Protein AF-A0A527XP01-F1 (afdb_monomer)

Radius of gyration: 12.79 Å; Cα contacts (8 Å, |Δi|>4): 15; chains: 1; bounding box: 30×20×31 Å

Structure (mmCIF, N/CA/C/O backbone):
data_AF-A0A527XP01-F1
#
_entry.id   AF-A0A527XP01-F1
#
loop_
_atom_site.group_PDB
_atom_site.id
_atom_site.type_symbol
_atom_site.label_atom_id
_atom_site.label_alt_id
_atom_site.label_comp_id
_atom_site.label_asym_id
_atom_site.label_entity_id
_atom_site.label_seq_id
_atom_site.pdbx_PDB_ins_code
_atom_site.Cartn_x
_atom_site.Cartn_y
_atom_site.Cartn_z
_atom_site.occupancy
_atom_site.B_iso_or_equiv
_atom_site.auth_seq_id
_atom_site.auth_comp_id
_atom_site.auth_asym_id
_atom_site.auth_atom_id
_atom_site.pdbx_PDB_model_num
ATOM 1 N N . LEU A 1 1 ? -6.319 0.146 -11.185 1.00 69.38 1 LEU A N 1
ATOM 2 C CA . LEU A 1 1 ? -5.082 0.146 -10.370 1.00 69.38 1 LEU A CA 1
ATOM 3 C C . LEU A 1 1 ? -4.917 1.540 -9.791 1.00 69.38 1 LEU A C 1
ATOM 5 O O . LEU A 1 1 ? -5.008 2.491 -10.556 1.00 69.38 1 LEU A O 1
ATOM 9 N N . LEU A 1 2 ? -4.760 1.657 -8.472 1.00 79.31 2 LEU A N 1
ATOM 10 C CA . LEU A 1 2 ? -4.521 2.936 -7.801 1.00 79.31 2 LEU A CA 1
ATOM 11 C C . LEU A 1 2 ? -3.053 3.330 -8.006 1.00 79.31 2 LEU A C 1
ATOM 13 O O . LEU A 1 2 ? -2.166 2.562 -7.636 1.00 79.31 2 LEU A O 1
ATOM 17 N N . HIS A 1 3 ? -2.796 4.504 -8.581 1.00 80.81 3 HIS A N 1
ATOM 18 C CA . HIS A 1 3 ? -1.454 5.080 -8.579 1.00 80.8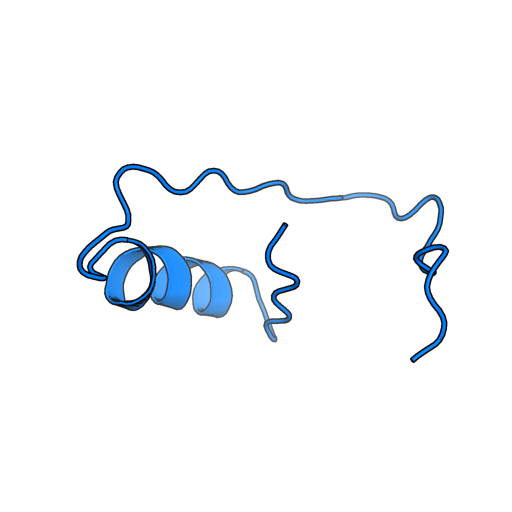1 3 HIS A CA 1
ATOM 19 C C . HIS A 1 3 ? -1.273 5.874 -7.283 1.00 80.81 3 HIS A C 1
ATOM 21 O O . HIS A 1 3 ? -1.957 6.871 -7.067 1.00 80.81 3 HIS A O 1
ATOM 27 N N . CYS A 1 4 ? -0.389 5.399 -6.407 1.00 80.94 4 CYS A N 1
ATOM 28 C CA . CYS A 1 4 ? -0.069 6.034 -5.133 1.00 80.94 4 CYS A CA 1
ATOM 29 C C . CYS A 1 4 ? 1.411 6.427 -5.126 1.00 80.94 4 CYS A C 1
ATOM 31 O O . CYS A 1 4 ? 2.268 5.614 -5.476 1.00 80.94 4 CYS A O 1
ATOM 33 N N . VAL A 1 5 ? 1.695 7.666 -4.726 1.00 84.12 5 VAL A N 1
ATOM 34 C CA . VAL A 1 5 ? 3.049 8.205 -4.571 1.00 84.12 5 VAL A CA 1
ATOM 35 C C . VAL A 1 5 ? 3.223 8.592 -3.106 1.00 84.12 5 VAL A C 1
ATOM 37 O O . VAL A 1 5 ? 2.382 9.294 -2.553 1.00 84.12 5 VAL A O 1
ATOM 40 N N . ALA A 1 6 ? 4.306 8.135 -2.482 1.00 88.38 6 ALA A N 1
ATOM 41 C CA . ALA A 1 6 ? 4.655 8.444 -1.098 1.00 88.38 6 ALA A CA 1
ATOM 42 C C . ALA A 1 6 ? 6.140 8.818 -1.009 1.00 88.38 6 ALA A C 1
ATOM 44 O O . ALA A 1 6 ? 6.943 8.371 -1.830 1.00 88.38 6 ALA A O 1
ATOM 45 N N . SER A 1 7 ? 6.500 9.631 -0.013 1.00 91.31 7 SER A N 1
ATOM 46 C CA . SER A 1 7 ? 7.884 10.056 0.244 1.00 91.31 7 SER A CA 1
ATOM 47 C C . SER A 1 7 ? 8.810 8.893 0.599 1.00 91.31 7 SER A C 1
ATOM 49 O O . SER A 1 7 ? 9.998 8.928 0.288 1.00 91.31 7 SER A O 1
ATOM 51 N N . ASP A 1 8 ? 8.263 7.869 1.251 1.00 91.50 8 ASP A N 1
ATOM 52 C CA . ASP A 1 8 ? 8.979 6.717 1.782 1.00 91.50 8 ASP A CA 1
ATOM 53 C C . ASP A 1 8 ? 8.013 5.545 2.048 1.00 91.50 8 ASP A C 1
ATOM 55 O O . ASP A 1 8 ? 6.786 5.684 1.985 1.00 91.50 8 ASP A O 1
ATOM 59 N N . LEU A 1 9 ? 8.577 4.370 2.342 1.00 90.94 9 LEU A N 1
ATOM 60 C CA . LEU A 1 9 ? 7.806 3.146 2.569 1.00 90.94 9 LEU A CA 1
ATOM 61 C C . LEU A 1 9 ? 6.965 3.198 3.852 1.00 90.94 9 LEU A C 1
ATOM 63 O O . LEU A 1 9 ? 5.876 2.631 3.864 1.00 90.94 9 LEU A O 1
ATOM 67 N N . GLY A 1 10 ? 7.442 3.867 4.904 1.00 94.12 10 GLY A N 1
ATOM 68 C CA . GLY A 1 10 ? 6.714 3.982 6.166 1.00 94.12 10 GLY A CA 1
ATOM 69 C C . GLY A 1 10 ? 5.430 4.780 5.976 1.00 94.12 10 GLY A C 1
ATOM 70 O O . GLY A 1 10 ? 4.349 4.300 6.306 1.00 94.12 10 GLY A O 1
ATOM 71 N N . THR A 1 11 ? 5.534 5.938 5.322 1.00 94.50 11 THR A N 1
ATOM 72 C CA . THR A 1 11 ? 4.378 6.772 4.962 1.00 94.50 11 THR A CA 1
ATOM 73 C C . THR A 1 11 ? 3.365 6.003 4.106 1.00 94.50 11 THR A C 1
ATOM 75 O O . THR A 1 11 ? 2.162 6.064 4.359 1.00 94.50 11 THR A O 1
ATOM 78 N N . PHE A 1 12 ? 3.834 5.220 3.127 1.00 93.62 12 PHE A N 1
ATOM 79 C CA . PHE A 1 12 ? 2.960 4.364 2.318 1.00 93.62 12 PHE A CA 1
ATOM 80 C C . PHE A 1 12 ? 2.251 3.285 3.151 1.00 93.62 12 PHE A C 1
ATOM 82 O O . PHE A 1 12 ? 1.055 3.056 2.975 1.00 93.62 12 PHE A O 1
ATOM 89 N N . GLN A 1 13 ? 2.969 2.619 4.058 1.00 92.81 13 GLN A N 1
ATOM 90 C CA . GLN A 1 13 ? 2.406 1.569 4.908 1.00 92.81 13 GLN A CA 1
ATOM 91 C C . GLN A 1 13 ? 1.334 2.113 5.853 1.00 92.81 13 GLN A C 1
ATOM 93 O O . GLN A 1 13 ? 0.268 1.507 5.941 1.00 92.81 13 GLN A O 1
ATOM 98 N N . THR A 1 14 ? 1.574 3.263 6.488 1.00 95.00 14 THR A N 1
ATOM 99 C CA . THR A 1 14 ? 0.57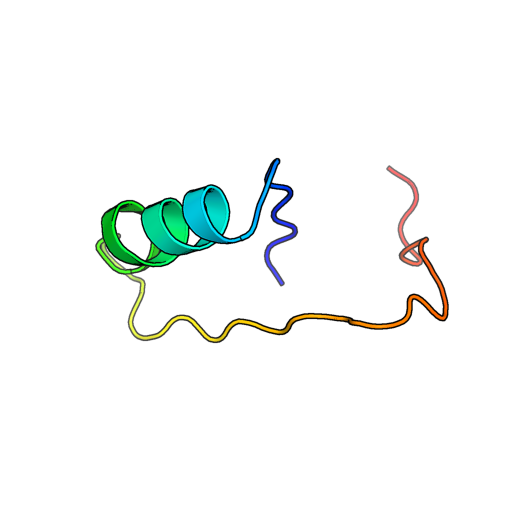6 3.926 7.338 1.00 95.00 14 THR A CA 1
ATOM 100 C C . THR A 1 14 ? -0.699 4.213 6.554 1.00 95.00 14 THR A C 1
ATOM 102 O O . THR A 1 14 ? -1.774 3.829 6.994 1.00 95.00 14 THR A O 1
ATOM 105 N N . PHE A 1 15 ? -0.592 4.792 5.353 1.00 94.25 15 PHE A N 1
ATOM 106 C CA . PHE A 1 15 ? -1.761 5.043 4.505 1.00 94.25 15 PHE A CA 1
ATOM 107 C C . PHE A 1 15 ? -2.530 3.757 4.168 1.00 94.25 15 PHE A C 1
ATOM 109 O O . PHE A 1 15 ? -3.754 3.716 4.264 1.00 94.25 15 PHE A O 1
ATOM 116 N N . VAL A 1 16 ? -1.828 2.691 3.776 1.00 93.88 16 VAL A N 1
ATOM 117 C CA . VAL A 1 16 ? -2.485 1.430 3.411 1.00 93.88 16 V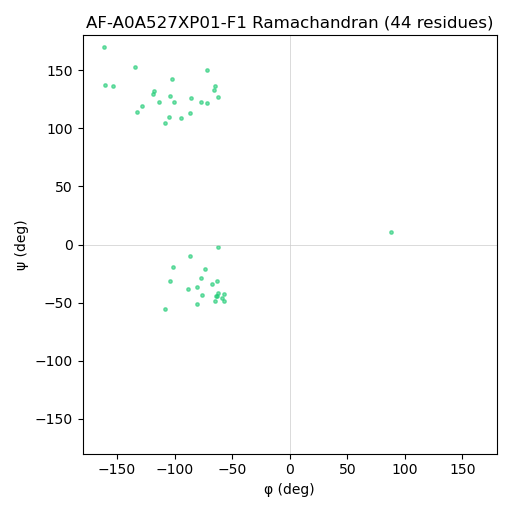AL A CA 1
ATOM 118 C C . VAL A 1 16 ? -3.241 0.827 4.594 1.00 93.88 16 VAL A C 1
ATOM 120 O O . VAL A 1 16 ? -4.345 0.326 4.399 1.00 93.88 16 VAL A O 1
ATOM 123 N N . ILE A 1 17 ? -2.655 0.862 5.791 1.00 93.50 17 ILE A N 1
ATOM 124 C CA . ILE A 1 17 ? -3.196 0.202 6.984 1.00 93.50 17 ILE A CA 1
ATOM 125 C C . ILE A 1 17 ? -4.299 1.039 7.636 1.00 93.50 17 ILE A C 1
ATOM 127 O O . ILE A 1 17 ? -5.377 0.512 7.898 1.00 93.50 17 ILE A O 1
ATOM 131 N N . GLU A 1 18 ? -4.035 2.319 7.892 1.00 95.69 18 GLU A N 1
ATOM 132 C CA . GLU A 1 18 ? -4.922 3.188 8.676 1.00 95.69 18 GLU A CA 1
ATOM 133 C C . GLU A 1 18 ? -6.084 3.730 7.832 1.00 95.69 18 GLU A C 1
ATOM 135 O O . GLU A 1 18 ? -7.211 3.819 8.313 1.00 95.69 18 GLU A O 1
ATOM 140 N N . GLU A 1 19 ? -5.840 4.042 6.555 1.00 93.94 19 GLU A N 1
ATOM 141 C CA . GLU A 1 19 ? -6.804 4.763 5.712 1.00 93.94 19 GLU A CA 1
ATOM 142 C C . GLU A 1 19 ? -7.437 3.858 4.649 1.00 93.94 19 GLU A C 1
ATOM 144 O O . GLU A 1 19 ? -8.657 3.748 4.536 1.00 93.94 19 GLU A O 1
ATOM 149 N N . LEU A 1 20 ? -6.617 3.195 3.825 1.00 93.75 20 LEU A N 1
ATOM 150 C CA . LEU A 1 20 ? -7.132 2.492 2.649 1.00 93.75 20 LEU A CA 1
ATOM 151 C C . LEU A 1 20 ? -7.815 1.170 3.014 1.00 93.75 20 LEU A C 1
ATOM 153 O O . LEU A 1 20 ? -8.870 0.867 2.466 1.00 93.75 20 LEU A O 1
ATOM 157 N N . ALA A 1 21 ? -7.228 0.381 3.916 1.00 94.12 21 ALA A N 1
ATOM 158 C CA . ALA A 1 21 ? -7.798 -0.896 4.349 1.00 94.12 21 ALA A CA 1
ATOM 159 C C . ALA A 1 21 ? -9.020 -0.734 5.269 1.00 94.12 21 ALA A C 1
ATOM 161 O O . ALA A 1 21 ? -9.814 -1.663 5.379 1.00 94.12 21 ALA A O 1
ATOM 162 N N . SER A 1 22 ? -9.185 0.425 5.915 1.00 94.44 22 SER A N 1
ATOM 163 C CA . SER A 1 22 ? -10.324 0.722 6.794 1.00 94.44 22 SER A CA 1
ATOM 164 C C . SER A 1 22 ? -11.535 1.289 6.043 1.00 9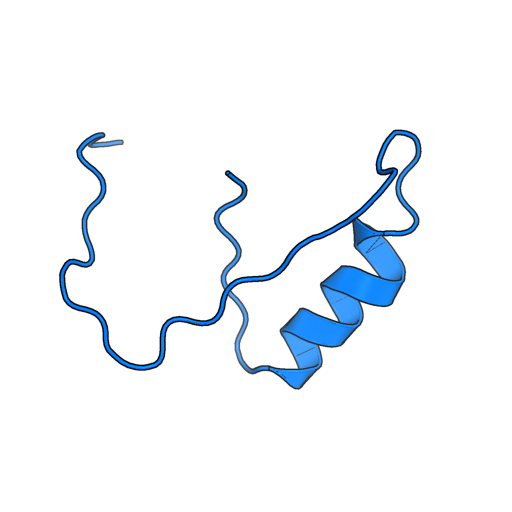4.44 22 SER A C 1
ATOM 166 O O . SER A 1 22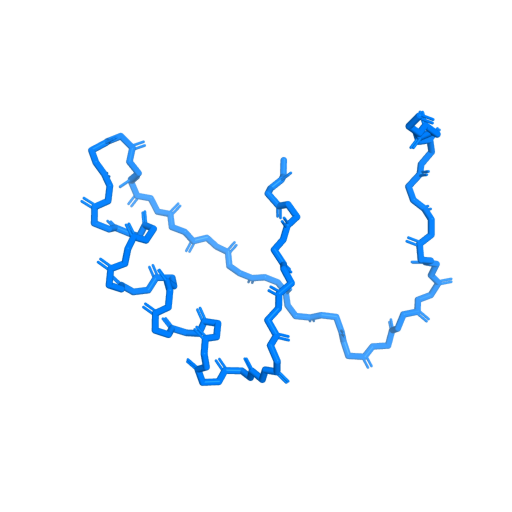 ? -12.628 1.390 6.608 1.00 94.44 22 SER A O 1
ATOM 168 N N . ALA A 1 23 ? -11.369 1.644 4.765 1.00 95.69 23 ALA A N 1
ATOM 169 C CA . ALA A 1 23 ? -12.419 2.259 3.974 1.00 95.69 23 ALA A CA 1
ATOM 170 C C . ALA A 1 23 ? -13.618 1.307 3.765 1.00 95.69 23 ALA A C 1
ATOM 172 O O . ALA A 1 23 ? -13.442 0.136 3.405 1.00 95.69 23 ALA A O 1
ATOM 173 N N . PRO A 1 24 ? -14.864 1.800 3.911 1.00 93.75 24 PRO A N 1
ATOM 174 C CA . PRO A 1 24 ? -16.044 1.003 3.611 1.00 93.75 24 PRO A CA 1
ATOM 175 C C . PRO A 1 24 ? -16.004 0.655 2.119 1.00 93.75 24 PRO A C 1
ATOM 177 O O . PRO A 1 24 ? -15.883 1.549 1.284 1.00 93.75 24 PRO A O 1
ATOM 180 N N . ASN A 1 25 ? -16.110 -0.631 1.780 1.00 94.31 25 ASN A N 1
ATOM 181 C CA . ASN A 1 25 ? -15.949 -1.218 0.435 1.00 94.31 25 ASN A CA 1
ATOM 182 C C . ASN A 1 25 ? -14.520 -1.619 0.020 1.00 94.31 25 ASN A C 1
ATOM 184 O O . ASN A 1 25 ? -14.313 -1.978 -1.141 1.00 94.31 25 ASN A O 1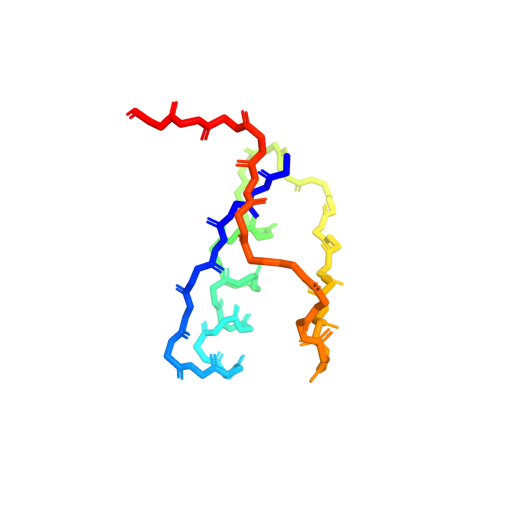
ATOM 188 N N . VAL A 1 26 ? -13.548 -1.626 0.935 1.00 94.00 26 VAL A N 1
ATOM 189 C CA . VAL A 1 26 ? -12.240 -2.254 0.696 1.00 94.00 26 VAL A CA 1
ATOM 190 C C . VAL A 1 26 ? -12.158 -3.576 1.459 1.00 94.00 26 VAL A C 1
ATOM 192 O O . VAL A 1 26 ? -12.092 -3.592 2.678 1.00 94.00 26 VAL A O 1
ATOM 195 N N . ASP A 1 27 ? -12.166 -4.694 0.729 1.00 94.12 27 ASP A N 1
ATOM 196 C CA . ASP A 1 27 ? -12.076 -6.044 1.317 1.00 94.12 27 ASP A CA 1
ATOM 197 C C . ASP A 1 27 ? -10.619 -6.513 1.483 1.00 94.12 27 ASP A C 1
ATOM 199 O O . ASP A 1 27 ? -10.237 -7.153 2.457 1.00 94.12 27 ASP A O 1
ATOM 203 N N . THR A 1 28 ? -9.747 -6.187 0.526 1.00 91.62 28 THR A N 1
ATOM 204 C CA . THR A 1 28 ? -8.320 -6.528 0.597 1.00 91.62 28 THR A CA 1
ATOM 205 C C . THR A 1 28 ? -7.493 -5.546 -0.219 1.00 91.62 28 THR A C 1
ATOM 207 O O . THR A 1 28 ? -7.814 -5.251 -1.371 1.00 91.62 28 THR A O 1
ATOM 210 N N . VAL A 1 29 ? -6.363 -5.111 0.340 1.00 91.25 29 VAL A N 1
ATOM 211 C CA . VAL A 1 29 ? -5.348 -4.336 -0.380 1.00 91.25 29 VAL A CA 1
ATOM 21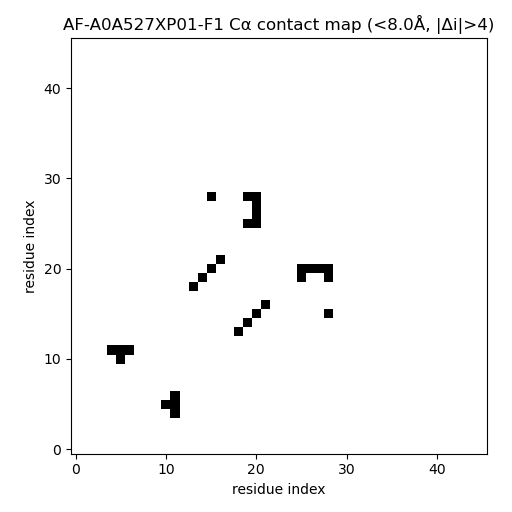2 C C . VAL A 1 29 ? -4.166 -5.241 -0.721 1.00 91.25 29 VAL A C 1
ATOM 214 O O . VAL A 1 29 ? -3.600 -5.900 0.147 1.00 91.25 29 VAL A O 1
ATOM 217 N N . ARG A 1 30 ? -3.764 -5.267 -1.997 1.00 90.25 30 ARG A N 1
ATOM 218 C CA . ARG A 1 30 ? -2.525 -5.916 -2.450 1.00 90.25 30 ARG A CA 1
ATOM 219 C C . ARG A 1 30 ? -1.567 -4.858 -2.969 1.00 90.25 30 ARG A C 1
ATOM 221 O O . ARG A 1 30 ? -1.905 -4.119 -3.891 1.00 90.25 30 ARG A O 1
ATOM 228 N N . THR A 1 31 ? -0.378 -4.800 -2.385 1.00 85.38 31 THR A N 1
ATOM 229 C CA . THR A 1 31 ? 0.662 -3.836 -2.746 1.00 85.38 31 THR A CA 1
ATOM 230 C C . THR A 1 31 ? 1.730 -4.509 -3.607 1.00 85.38 31 THR A C 1
ATOM 232 O O . THR A 1 31 ? 2.069 -5.675 -3.411 1.00 85.38 31 THR A O 1
ATOM 235 N N . ALA A 1 32 ? 2.249 -3.780 -4.595 1.00 83.38 32 ALA A N 1
ATOM 236 C CA . ALA A 1 32 ? 3.331 -4.238 -5.460 1.00 83.38 32 ALA A CA 1
ATOM 237 C C . ALA A 1 32 ? 4.434 -3.177 -5.477 1.00 83.38 32 ALA A C 1
ATOM 239 O O . ALA A 1 32 ? 4.199 -2.041 -5.885 1.00 83.38 32 ALA A O 1
ATOM 240 N N . LEU A 1 33 ? 5.633 -3.548 -5.027 1.00 83.44 33 LEU A N 1
ATOM 241 C CA . LEU A 1 33 ? 6.801 -2.672 -5.027 1.00 83.44 33 LEU A CA 1
ATOM 242 C C . LEU A 1 33 ? 7.703 -3.009 -6.216 1.00 83.44 33 LEU A C 1
ATOM 244 O O . LEU A 1 33 ? 8.191 -4.131 -6.344 1.00 83.44 33 LEU A O 1
ATOM 248 N N . THR A 1 34 ? 7.961 -2.020 -7.069 1.00 80.06 34 THR A N 1
ATOM 249 C CA . THR A 1 34 ? 8.867 -2.173 -8.212 1.00 80.06 34 THR A CA 1
ATOM 250 C C . THR A 1 34 ? 10.270 -1.702 -7.832 1.00 80.06 34 THR A C 1
ATOM 252 O O . THR A 1 34 ? 10.502 -0.508 -7.684 1.00 80.06 34 THR A O 1
ATOM 255 N N . ILE A 1 35 ? 11.219 -2.636 -7.697 1.00 83.06 35 ILE A N 1
AT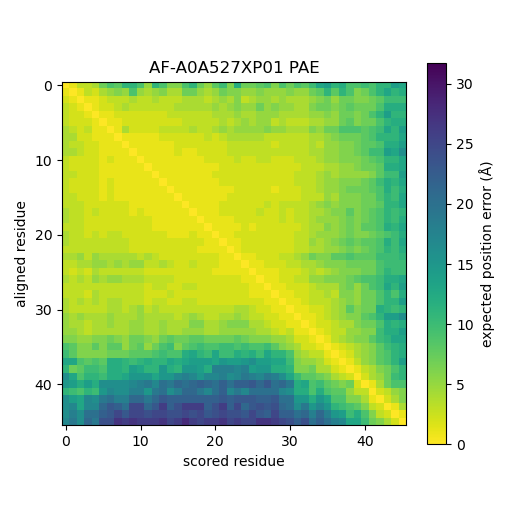OM 256 C CA . ILE A 1 35 ? 12.618 -2.339 -7.311 1.00 83.06 35 ILE A CA 1
ATOM 257 C C . ILE A 1 35 ? 13.428 -1.766 -8.488 1.00 83.06 35 ILE A C 1
ATOM 259 O O . ILE A 1 35 ? 14.365 -0.997 -8.293 1.00 83.06 35 ILE A O 1
ATOM 263 N N . ARG A 1 36 ? 13.072 -2.122 -9.728 1.00 83.12 36 ARG A N 1
ATOM 264 C CA . ARG A 1 36 ? 13.708 -1.606 -10.949 1.00 83.12 36 ARG A CA 1
ATOM 265 C C . ARG A 1 36 ? 12.639 -1.172 -11.941 1.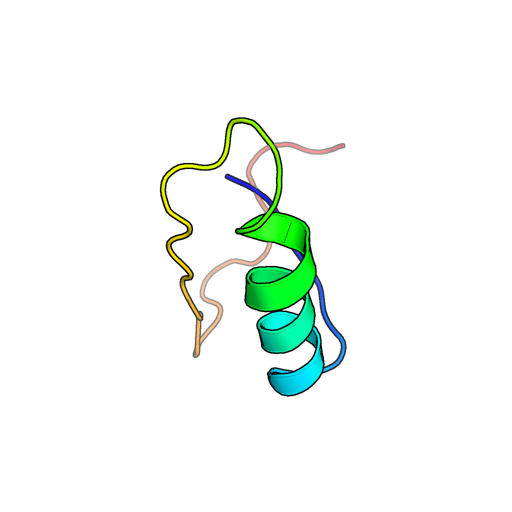00 83.12 36 ARG A C 1
ATOM 267 O O . ARG A 1 36 ? 11.893 -2.015 -12.436 1.00 83.12 36 ARG A O 1
ATOM 274 N N . ARG A 1 37 ? 12.566 0.131 -12.230 1.00 72.88 37 ARG A N 1
ATOM 275 C CA . ARG A 1 37 ? 11.668 0.660 -13.264 1.00 72.88 37 ARG A CA 1
ATOM 276 C C . ARG A 1 37 ? 12.205 0.276 -14.640 1.00 72.88 37 ARG A C 1
ATOM 278 O O . ARG A 1 37 ? 13.334 0.612 -14.975 1.00 72.88 37 ARG A O 1
ATOM 285 N N . VAL A 1 38 ? 11.395 -0.435 -15.419 1.00 81.50 38 VAL A N 1
ATOM 286 C CA . VAL A 1 38 ? 11.713 -0.805 -16.812 1.00 81.50 38 VAL A CA 1
ATOM 287 C C . VAL A 1 38 ? 11.002 0.090 -17.831 1.00 81.50 38 VAL A C 1
ATOM 289 O O . VAL A 1 38 ? 11.433 0.177 -18.975 1.00 81.50 38 VAL A O 1
ATOM 292 N N . LYS A 1 39 ? 9.932 0.775 -17.410 1.00 75.94 39 LYS A N 1
ATOM 293 C CA . LYS A 1 39 ? 9.195 1.803 -18.151 1.00 75.94 39 LYS A CA 1
ATOM 294 C C . LYS A 1 39 ? 8.388 2.627 -17.142 1.00 75.94 39 LYS A C 1
ATOM 296 O O . LYS A 1 39 ? 7.830 2.031 -16.224 1.00 75.94 39 LYS A O 1
ATOM 301 N N . ASP A 1 40 ? 8.369 3.951 -17.290 1.00 70.12 40 ASP A N 1
ATOM 302 C CA . ASP A 1 40 ? 7.726 4.866 -16.325 1.00 70.12 40 ASP A CA 1
ATOM 303 C C . ASP A 1 40 ? 6.376 5.410 -16.829 1.00 70.12 40 ASP A C 1
ATOM 305 O O . ASP A 1 40 ? 5.442 5.601 -16.058 1.00 70.12 40 ASP A O 1
ATOM 309 N N . GLU A 1 41 ? 6.222 5.582 -18.145 1.00 71.56 41 GLU A N 1
ATOM 310 C CA . GLU A 1 41 ? 4.990 6.116 -18.734 1.00 71.56 41 GLU A CA 1
ATOM 311 C C . GLU A 1 41 ? 3.937 5.027 -18.997 1.00 71.56 41 GLU A C 1
ATOM 313 O O . GLU A 1 41 ? 4.180 4.038 -19.706 1.00 71.56 41 GLU A O 1
ATOM 318 N N . GLY A 1 42 ? 2.733 5.245 -18.461 1.00 65.75 42 GLY A N 1
ATOM 319 C CA . GLY A 1 42 ? 1.520 4.557 -18.897 1.00 65.75 42 GLY A CA 1
ATOM 320 C C . GLY A 1 42 ? 1.069 5.064 -20.271 1.00 65.75 42 GLY A C 1
ATOM 321 O O . GLY A 1 42 ? 1.276 6.220 -20.609 1.00 65.75 42 GLY A O 1
ATOM 322 N N . LEU A 1 43 ? 0.421 4.206 -21.067 1.00 61.75 43 LEU A N 1
ATOM 323 C CA . LEU A 1 43 ? -0.058 4.512 -22.432 1.00 61.75 43 LEU A CA 1
ATOM 324 C C . LEU A 1 43 ? -1.111 5.634 -22.525 1.00 61.75 43 LEU A C 1
ATOM 326 O O . LEU A 1 43 ? -1.553 5.956 -23.624 1.00 61.75 43 LEU A O 1
ATOM 330 N N . VAL A 1 44 ? -1.541 6.199 -21.399 1.00 59.78 44 VAL A N 1
ATOM 331 C CA . VAL A 1 44 ? -2.580 7.224 -21.355 1.00 59.78 44 VAL A CA 1
ATOM 332 C C . VAL A 1 44 ? -1.912 8.546 -21.002 1.00 59.78 44 VAL A C 1
ATOM 334 O O . VAL A 1 44 ? -1.514 8.755 -19.859 1.00 59.78 44 VAL A O 1
ATOM 337 N N . ALA A 1 45 ? -1.764 9.408 -22.009 1.00 56.91 45 ALA A N 1
ATOM 338 C CA . ALA A 1 45 ? -1.468 10.817 -21.798 1.00 56.91 45 ALA A CA 1
ATOM 339 C C . ALA A 1 45 ? -2.669 11.466 -21.090 1.00 56.91 45 ALA A C 1
ATOM 341 O O . ALA A 1 45 ? -3.813 11.208 -21.475 1.00 56.91 45 ALA A O 1
ATOM 342 N N . PHE A 1 46 ? -2.396 12.241 -20.040 1.00 55.28 46 PHE A N 1
ATOM 343 C CA . PHE A 1 46 ? -3.394 13.068 -19.360 1.00 55.28 46 PHE A CA 1
ATOM 344 C C . PHE A 1 46 ? -3.723 14.309 -20.189 1.00 55.28 46 PHE A C 1
ATOM 346 O O . PHE A 1 46 ? -2.780 14.860 -20.806 1.00 55.28 46 PHE A O 1
#

Mean predicted aligned error: 6.36 Å

Foldseek 3Di:
DDDDDDPDDVRVVCCVPVPVCPDVPRPDDDDDDDPDDPDDDDPDDD

pLDDT: mean 84.68, std 11.4, range [55.28, 95.69]

Sequence (46 aa):
LLHCVASDLGTFQTFVIEELASAPNVDTVRTALTIRRVKDEGLVAF

Solvent-accessible surface area (backbone atoms only — not comparable to full-atom values): 3428 Å² total; per-residue (Å²): 134,88,89,81,88,63,98,45,70,67,63,42,49,49,45,46,61,70,52,53,51,65,35,91,92,45,91,79,84,85,87,84,86,78,93,69,84,89,72,87,79,68,98,69,82,129

Secondary structure (DSSP, 8-state):
------SSHHHHHHIIIIIITTSTT---------SS-S----S---